Protein AF-A0A535UY05-F1 (afdb_monomer)

pLDDT: mean 81.4, std 11.69, range [44.41, 94.12]

Mean predicted aligned error: 7.28 Å

Secondary structure (DSSP, 8-state):
-GGGS---TT-EEEEEE-SSSSSEEEEEE---TTPEEEEETTEEEEEE-HHHHHHHTTEEEEEEEETTEEEEEEEEPPP---

Nearest PDB structures (foldseek):
  1r94-assembly1_A  TM=5.203E-01  e=2.891E-03  Escherichia coli
  1s98-assembly1_A  TM=4.866E-01  e=2.406E-03  Escherichia coli
  2d2a-assembly2_A  TM=6.205E-01  e=2.314E-02  Escherichia coli
  1x0g-assembly1_D  TM=5.518E-01  e=1.508E-02  Thermosynechococcus vestitus BP-1
  6phf-assembly1_G  TM=1.937E-01  e=7.734E+00  Plasmodium falciparum

Sequence (82 aa):
MLEALDKPDGAVLRLEPDREATGIALLVGEPQVSDEVVERDGADVLHVADSVSRKLDGAVIDVIDSSSGPRLQVRRKASRED

Foldseek 3Di:
DQVPDDAPPQWAFEWDQDPVDRHIDTDTGHADPQWDFDDDPRDGRYTYHNVRCVVLPQWDWDWDQDPVGIDIDIGHPDPPPD

Ra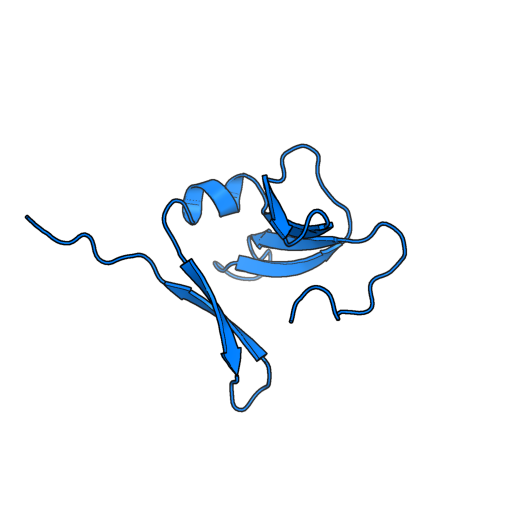dius of gyration: 13.67 Å; Cα contacts (8 Å, |Δi|>4): 121; chains: 1; bounding box: 31×26×48 Å

Structure (mmCIF, N/CA/C/O backbone):
data_AF-A0A535UY05-F1
#
_entry.id   AF-A0A535UY05-F1
#
loop_
_atom_site.group_PDB
_atom_site.id
_atom_site.type_symbol
_atom_site.label_atom_id
_atom_site.label_alt_id
_atom_site.label_comp_id
_atom_site.label_asym_id
_atom_site.label_entity_id
_atom_site.label_seq_id
_atom_site.pdbx_PDB_ins_code
_atom_site.Cartn_x
_atom_site.Cartn_y
_atom_site.Cartn_z
_atom_site.occupancy
_atom_site.B_iso_or_equiv
_atom_site.auth_seq_id
_atom_site.auth_comp_id
_atom_site.au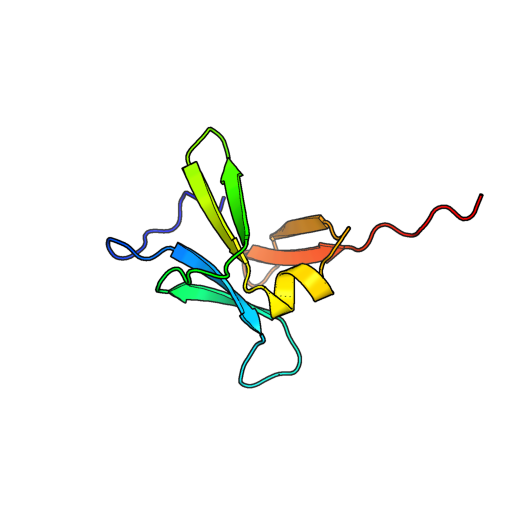th_asym_id
_atom_site.auth_atom_id
_atom_site.pdbx_PDB_model_num
ATOM 1 N N . MET A 1 1 ? -2.191 -14.349 3.544 1.00 57.09 1 MET A N 1
ATOM 2 C CA . MET A 1 1 ? -2.187 -13.465 2.358 1.00 57.09 1 MET A CA 1
ATOM 3 C C . MET A 1 1 ? -2.884 -12.174 2.776 1.00 57.09 1 MET A C 1
ATOM 5 O O . MET A 1 1 ? -4.047 -12.281 3.103 1.00 57.09 1 MET A O 1
ATOM 9 N N . LEU A 1 2 ? -2.140 -11.065 2.939 1.00 58.22 2 LEU A N 1
ATOM 10 C CA . LEU A 1 2 ? -2.468 -9.711 3.483 1.00 58.22 2 LEU A CA 1
ATOM 11 C C . LEU A 1 2 ? -3.439 -9.568 4.688 1.00 58.22 2 LEU A C 1
ATOM 13 O O . LEU A 1 2 ? -3.099 -8.922 5.682 1.00 58.22 2 LEU A O 1
ATOM 17 N N . GLU A 1 3 ? -4.604 -10.202 4.645 1.00 58.91 3 GLU A N 1
ATOM 18 C CA . GLU A 1 3 ? -5.598 -10.319 5.723 1.00 58.91 3 GLU A CA 1
ATOM 19 C C . GLU A 1 3 ? -5.002 -10.943 6.998 1.00 58.91 3 GLU A C 1
ATOM 21 O O . GLU A 1 3 ? -5.307 -10.516 8.101 1.00 58.91 3 GLU A O 1
ATOM 26 N N . ALA A 1 4 ? -4.074 -11.894 6.846 1.00 58.56 4 ALA A N 1
ATOM 27 C CA . ALA A 1 4 ? -3.455 -12.634 7.955 1.00 58.56 4 ALA A CA 1
ATOM 28 C C . ALA A 1 4 ? -2.333 -11.880 8.703 1.00 58.56 4 ALA A C 1
ATOM 30 O O . ALA A 1 4 ? -1.646 -12.477 9.530 1.00 58.56 4 ALA A O 1
ATOM 31 N N . LEU A 1 5 ? -2.078 -10.610 8.369 1.00 66.25 5 LEU A N 1
ATOM 32 C CA . LEU A 1 5 ? -1.133 -9.790 9.126 1.00 66.25 5 LEU A CA 1
ATOM 33 C C . LEU A 1 5 ? -1.810 -9.302 10.403 1.00 66.25 5 LEU A C 1
ATOM 35 O O . LEU A 1 5 ? -2.844 -8.636 10.312 1.00 66.25 5 LEU A O 1
ATOM 39 N N . ASP A 1 6 ? -1.194 -9.608 11.542 1.00 68.56 6 ASP A N 1
ATOM 40 C CA . ASP A 1 6 ? -1.566 -9.062 12.844 1.00 68.56 6 ASP A CA 1
ATOM 41 C C . ASP A 1 6 ? -1.262 -7.557 12.827 1.00 68.56 6 ASP A C 1
ATOM 43 O O . ASP A 1 6 ? -0.117 -7.142 12.611 1.00 68.56 6 ASP A O 1
ATOM 47 N N . LYS A 1 7 ? -2.305 -6.734 12.928 1.00 74.88 7 LYS A N 1
ATOM 48 C CA . LYS A 1 7 ? -2.227 -5.271 12.831 1.00 74.88 7 LYS A CA 1
ATOM 49 C C . LYS A 1 7 ? -2.773 -4.681 14.130 1.00 74.88 7 LYS A C 1
ATOM 51 O O . LYS A 1 7 ? -3.721 -5.240 14.675 1.00 74.88 7 LYS A O 1
ATOM 56 N N . PRO A 1 8 ? -2.214 -3.562 14.622 1.00 82.44 8 PRO A N 1
ATOM 57 C CA . PRO A 1 8 ? -2.838 -2.814 15.707 1.00 82.44 8 PRO A CA 1
ATOM 58 C C . PRO A 1 8 ? -4.296 -2.466 15.380 1.00 82.44 8 PRO A C 1
ATOM 60 O O . PRO A 1 8 ? -4.629 -2.253 14.212 1.00 82.44 8 PRO A O 1
ATOM 63 N N . ASP A 1 9 ? -5.148 -2.364 16.400 1.00 82.12 9 ASP A N 1
ATOM 64 C CA . ASP A 1 9 ? -6.554 -1.994 16.212 1.00 82.12 9 ASP A CA 1
ATOM 65 C C . ASP A 1 9 ? -6.681 -0.666 15.450 1.00 82.12 9 ASP A C 1
ATOM 67 O O . ASP A 1 9 ? -6.061 0.339 15.803 1.00 82.12 9 ASP A O 1
ATOM 71 N N . GLY A 1 10 ? -7.486 -0.673 14.385 1.00 83.25 10 GLY A N 1
ATOM 72 C CA . GLY A 1 10 ? -7.689 0.486 13.511 1.00 83.25 10 GLY A CA 1
ATOM 73 C C . GLY A 1 10 ? -6.565 0.747 12.501 1.00 83.25 10 GLY A C 1
ATOM 74 O O . GLY A 1 10 ? -6.699 1.657 11.684 1.00 83.25 10 GLY A O 1
ATOM 75 N N . ALA A 1 11 ? -5.484 -0.040 12.512 1.00 88.75 11 ALA A N 1
ATOM 76 C CA . ALA A 1 11 ? -4.439 0.045 11.501 1.00 88.75 11 ALA A CA 1
ATOM 77 C C . ALA A 1 11 ? -4.791 -0.780 10.257 1.00 88.75 11 ALA A C 1
ATOM 79 O O . ALA A 1 11 ? -5.292 -1.904 10.329 1.00 88.75 11 ALA A O 1
ATOM 80 N N . VAL A 1 12 ? -4.445 -0.235 9.097 1.00 90.06 12 VAL A N 1
ATOM 81 C CA . VAL A 1 12 ? -4.636 -0.850 7.788 1.00 90.06 12 VAL A CA 1
ATOM 82 C C . VAL A 1 12 ? -3.293 -1.166 7.155 1.00 90.06 12 VAL A C 1
ATOM 84 O O . VAL A 1 12 ? -2.254 -0.596 7.495 1.00 90.06 12 VAL A O 1
ATOM 87 N N . LEU A 1 13 ? -3.312 -2.097 6.210 1.00 89.75 13 LEU A N 1
ATOM 88 C CA . LEU A 1 13 ? -2.187 -2.282 5.314 1.00 89.75 13 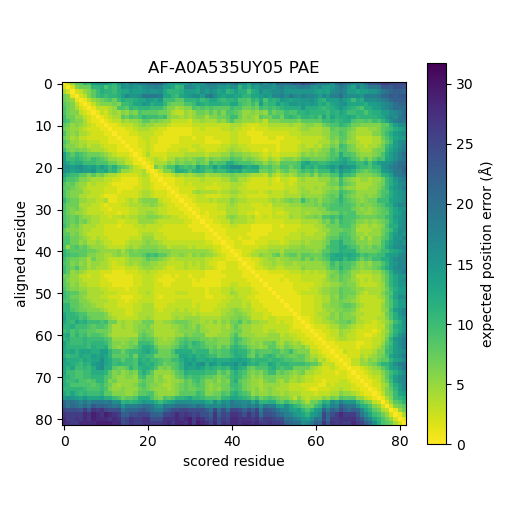LEU A CA 1
ATOM 89 C C . LEU A 1 13 ? -2.287 -1.235 4.204 1.00 89.75 13 LEU A C 1
ATOM 91 O O . LEU A 1 13 ? -3.326 -1.141 3.557 1.00 89.75 13 LEU A O 1
ATOM 95 N N . ARG A 1 14 ? -1.226 -0.466 3.977 1.00 91.25 14 ARG A N 1
ATOM 96 C CA . ARG A 1 14 ? -1.234 0.674 3.065 1.00 91.25 14 ARG A CA 1
ATOM 97 C C . ARG A 1 14 ? -0.053 0.653 2.101 1.00 91.25 14 ARG A C 1
ATOM 99 O O . ARG A 1 14 ? 1.084 0.416 2.509 1.00 91.25 14 ARG A O 1
ATOM 106 N N . LEU A 1 15 ? -0.329 0.927 0.826 1.00 91.12 15 LEU A N 1
ATOM 107 C CA . LEU A 1 15 ? 0.673 1.285 -0.174 1.00 91.12 15 LEU A CA 1
ATOM 108 C C . LEU A 1 15 ? 0.847 2.798 -0.219 1.00 91.12 15 LEU A C 1
ATOM 110 O O . LEU A 1 15 ? -0.099 3.528 -0.511 1.00 91.12 15 LEU A O 1
ATOM 114 N N . GLU A 1 16 ? 2.070 3.265 -0.003 1.00 92.25 16 GLU A N 1
ATOM 115 C CA . GLU A 1 16 ? 2.425 4.680 -0.113 1.00 92.25 16 GLU A CA 1
ATOM 116 C C . GLU A 1 16 ? 3.783 4.864 -0.807 1.00 92.25 16 GLU A C 1
ATOM 118 O O . GLU A 1 16 ? 4.533 3.893 -0.960 1.00 92.25 16 GLU A O 1
ATOM 123 N N . PRO A 1 17 ? 4.116 6.076 -1.286 1.00 90.69 17 PRO A N 1
ATOM 124 C CA . PRO A 1 17 ? 5.447 6.346 -1.809 1.00 90.69 17 PRO A CA 1
ATOM 125 C C . PRO A 1 17 ? 6.496 6.070 -0.734 1.00 90.69 17 PRO A C 1
ATOM 127 O O . PRO A 1 17 ? 6.343 6.499 0.410 1.00 90.69 17 PRO A O 1
ATOM 130 N N . ASP A 1 18 ? 7.564 5.374 -1.111 1.00 88.38 18 ASP A N 1
ATOM 131 C CA . ASP A 1 18 ? 8.706 5.223 -0.218 1.00 88.38 18 ASP A CA 1
ATOM 132 C C . ASP A 1 18 ? 9.314 6.613 0.040 1.00 88.38 18 ASP A C 1
ATOM 134 O O . ASP A 1 18 ? 9.504 7.403 -0.887 1.00 88.38 18 ASP A O 1
ATOM 138 N N . ARG A 1 19 ? 9.555 6.950 1.310 1.00 82.38 19 ARG A N 1
ATOM 139 C CA . ARG A 1 19 ? 10.107 8.257 1.698 1.00 82.38 19 ARG A CA 1
ATOM 140 C C . ARG A 1 19 ? 11.619 8.323 1.514 1.00 82.38 19 ARG A C 1
ATOM 142 O O . ARG A 1 19 ? 12.152 9.408 1.303 1.00 82.38 19 ARG A O 1
ATOM 149 N N . GLU A 1 20 ? 12.290 7.178 1.586 1.00 80.94 20 GLU A N 1
ATOM 150 C CA . GLU A 1 20 ? 13.750 7.057 1.541 1.00 80.94 20 GLU A CA 1
ATOM 151 C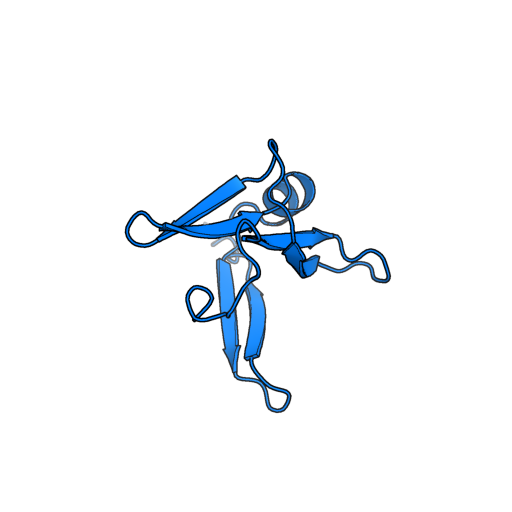 C . GLU A 1 20 ? 14.247 6.623 0.151 1.00 80.94 20 GLU A C 1
ATOM 153 O O . GLU A 1 20 ? 15.427 6.765 -0.173 1.00 80.94 20 GLU A O 1
ATOM 158 N N . ALA A 1 21 ? 13.353 6.107 -0.698 1.00 76.75 21 ALA A N 1
ATOM 159 C CA . ALA A 1 21 ? 13.670 5.650 -2.047 1.00 76.75 21 ALA A CA 1
ATOM 160 C C . ALA A 1 21 ? 12.639 6.119 -3.083 1.00 76.75 21 ALA A C 1
ATOM 162 O O . ALA A 1 21 ? 11.556 6.588 -2.769 1.00 76.75 21 ALA A O 1
ATOM 163 N N . THR A 1 22 ? 12.932 5.936 -4.371 1.00 76.06 22 THR A N 1
ATOM 164 C CA . THR A 1 22 ? 12.010 6.280 -5.475 1.00 76.06 22 THR A CA 1
ATOM 165 C C . THR A 1 22 ? 10.888 5.244 -5.692 1.00 76.06 22 THR A C 1
ATOM 167 O O . THR A 1 22 ? 10.263 5.188 -6.761 1.00 76.06 22 THR A O 1
ATOM 170 N N . GLY A 1 23 ? 10.648 4.399 -4.687 1.00 83.38 23 GLY A N 1
ATOM 171 C CA . GLY A 1 23 ? 9.799 3.214 -4.740 1.00 83.38 23 GLY A CA 1
ATOM 172 C C . GLY A 1 23 ? 8.388 3.407 -4.18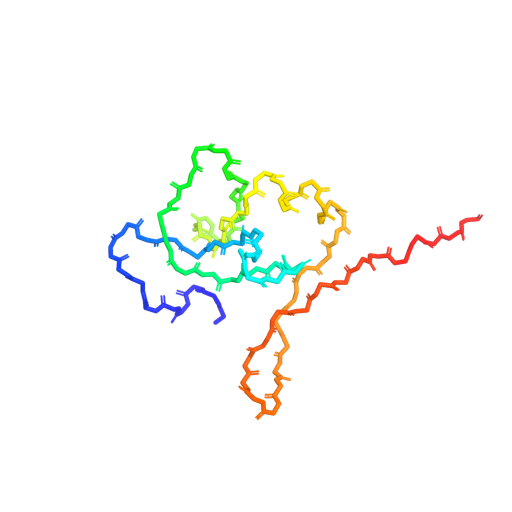4 1.00 83.38 23 GLY A C 1
ATOM 173 O O . GLY A 1 23 ? 7.908 4.518 -3.970 1.00 83.38 23 GLY A O 1
ATOM 174 N N . ILE A 1 24 ? 7.710 2.279 -3.991 1.00 87.25 24 ILE A N 1
ATOM 175 C CA . ILE A 1 24 ? 6.429 2.170 -3.290 1.00 87.25 24 ILE A CA 1
ATOM 176 C C . ILE A 1 24 ? 6.680 1.232 -2.113 1.00 87.25 24 ILE A C 1
ATOM 178 O O . ILE A 1 24 ? 7.258 0.159 -2.302 1.00 87.25 24 ILE A O 1
ATOM 182 N N . ALA A 1 25 ? 6.253 1.636 -0.926 1.00 87.19 25 ALA A N 1
ATOM 183 C CA . ALA A 1 25 ? 6.384 0.862 0.295 1.00 87.19 25 ALA A CA 1
ATOM 184 C C . ALA A 1 25 ? 5.032 0.261 0.699 1.00 87.19 25 ALA A C 1
ATOM 186 O O . ALA A 1 25 ? 3.980 0.860 0.474 1.00 87.19 25 ALA A O 1
ATOM 187 N N . LEU A 1 26 ? 5.081 -0.929 1.302 1.00 86.88 26 LEU A N 1
ATOM 188 C CA . LEU A 1 26 ? 3.946 -1.569 1.963 1.00 86.88 26 LEU A CA 1
ATOM 189 C C . LEU A 1 26 ? 4.146 -1.461 3.468 1.00 86.88 26 LEU A C 1
ATOM 191 O O . LEU A 1 26 ? 5.156 -1.937 3.988 1.00 86.88 26 LEU A O 1
ATOM 195 N N . LEU A 1 27 ? 3.189 -0.861 4.161 1.00 88.06 27 LEU A N 1
ATOM 196 C CA . LEU A 1 27 ? 3.326 -0.549 5.575 1.00 88.06 27 LEU A CA 1
ATOM 197 C C . LEU A 1 27 ? 2.000 -0.672 6.313 1.00 88.06 27 LEU A C 1
ATOM 199 O O . LEU A 1 27 ? 0.929 -0.586 5.722 1.00 88.06 27 LEU A O 1
ATOM 203 N N . VAL A 1 28 ? 2.092 -0.945 7.610 1.00 89.44 28 VAL A N 1
ATOM 204 C CA . VAL A 1 28 ? 0.942 -0.961 8.515 1.00 89.44 28 VAL A CA 1
ATOM 205 C C . VAL A 1 28 ? 0.836 0.429 9.129 1.00 89.44 28 VAL A C 1
ATOM 207 O O . VAL A 1 28 ? 1.807 0.911 9.713 1.00 89.44 28 VAL A O 1
ATOM 210 N N . GLY A 1 29 ? -0.310 1.083 8.975 1.00 88.75 29 GLY A N 1
ATOM 211 C CA . GLY A 1 29 ? -0.500 2.463 9.413 1.00 88.75 29 GLY A CA 1
ATOM 212 C C . GLY A 1 29 ? -1.965 2.876 9.454 1.00 88.75 29 GLY A C 1
ATOM 213 O O . GLY A 1 29 ? -2.857 2.042 9.343 1.00 88.75 29 GLY A O 1
ATOM 214 N N . GLU A 1 30 ? -2.213 4.168 9.633 1.00 91.00 30 GLU A N 1
ATOM 215 C CA . GLU A 1 30 ? -3.573 4.709 9.665 1.00 91.00 30 GLU A CA 1
ATOM 216 C C . GLU A 1 30 ? -4.157 4.842 8.246 1.00 91.00 30 GLU A C 1
ATOM 218 O O . GLU A 1 30 ? -3.427 5.217 7.317 1.00 91.00 30 GLU A O 1
ATOM 223 N N . PRO A 1 31 ? -5.462 4.572 8.059 1.00 91.69 31 PRO A N 1
ATOM 224 C CA . PRO A 1 31 ? -6.136 4.835 6.794 1.00 91.69 31 PRO A CA 1
ATOM 225 C C . PRO A 1 31 ? -6.214 6.343 6.535 1.00 91.69 31 PRO A C 1
ATOM 227 O O . PRO A 1 31 ? -6.423 7.137 7.454 1.00 91.69 31 PRO A O 1
ATOM 230 N N . GLN A 1 32 ? -6.098 6.756 5.274 1.00 93.62 32 GLN A N 1
ATOM 231 C CA . GLN A 1 32 ? -6.311 8.147 4.871 1.00 93.62 32 GLN A CA 1
ATOM 232 C C . GLN A 1 32 ? -7.579 8.284 4.030 1.00 93.62 32 GLN A C 1
ATOM 234 O O . GLN A 1 32 ? -7.919 7.409 3.243 1.00 93.62 32 GLN A O 1
ATOM 239 N N . VAL A 1 33 ? -8.271 9.419 4.168 1.00 91.56 33 VAL A N 1
ATOM 240 C CA . VAL A 1 33 ? -9.553 9.686 3.483 1.00 91.56 33 VAL A CA 1
ATOM 241 C C . VAL A 1 33 ? -9.456 9.631 1.954 1.00 91.56 33 VAL A C 1
ATOM 243 O O . VAL A 1 33 ? -10.442 9.366 1.278 1.00 91.56 33 VAL A O 1
ATOM 246 N N . SER A 1 34 ? -8.271 9.905 1.410 1.00 93.31 34 SER A N 1
ATOM 247 C CA . SER A 1 34 ? -7.986 9.865 -0.023 1.00 93.31 34 SER A CA 1
ATOM 248 C C . SER A 1 34 ? -7.428 8.522 -0.488 1.00 93.31 34 SER A C 1
ATOM 250 O O . SER A 1 34 ? -6.962 8.433 -1.619 1.00 93.31 34 SER A O 1
ATOM 252 N N . ASP A 1 35 ? -7.366 7.516 0.383 1.00 94.06 35 ASP A N 1
ATOM 253 C CA . ASP A 1 35 ? -6.899 6.200 -0.027 1.00 94.06 35 ASP A CA 1
ATOM 254 C C . ASP A 1 35 ? -7.966 5.507 -0.868 1.00 94.06 35 ASP A C 1
ATOM 256 O O . ASP A 1 35 ? -9.156 5.527 -0.555 1.00 94.06 35 ASP A O 1
ATOM 260 N N . GLU A 1 36 ? -7.517 4.848 -1.925 1.00 92.69 36 GLU A N 1
ATOM 261 C CA . GLU A 1 36 ? -8.330 3.874 -2.629 1.00 92.69 36 GLU A CA 1
ATOM 262 C C . GLU A 1 36 ? -8.338 2.573 -1.824 1.00 92.69 36 GLU A C 1
ATOM 264 O O . GLU A 1 36 ? -7.279 2.059 -1.448 1.00 92.69 36 GLU A O 1
ATOM 269 N N . VAL A 1 37 ? -9.533 2.064 -1.528 1.00 92.00 37 VAL A N 1
ATOM 270 C CA . VAL A 1 37 ? -9.717 0.863 -0.710 1.00 92.00 37 VAL A CA 1
ATOM 271 C C . VAL A 1 37 ? -9.911 -0.337 -1.624 1.00 92.00 37 VAL A C 1
ATOM 273 O O . VAL A 1 37 ? -10.828 -0.382 -2.442 1.00 92.00 37 VAL A O 1
ATOM 276 N N . VAL A 1 38 ? -9.027 -1.318 -1.479 1.00 87.31 38 VAL A N 1
ATOM 277 C CA . VAL A 1 38 ? -9.179 -2.635 -2.084 1.00 87.31 38 VAL A CA 1
ATOM 278 C C . VAL A 1 38 ? -9.867 -3.530 -1.068 1.00 87.31 38 VAL A C 1
ATOM 280 O O . VAL A 1 38 ? -9.321 -3.814 0.002 1.00 87.31 38 VAL A O 1
ATOM 283 N N . GLU A 1 39 ? -11.051 -4.000 -1.441 1.00 89.00 39 GLU A N 1
ATOM 284 C CA . GLU A 1 39 ? -11.852 -4.925 -0.650 1.00 89.00 39 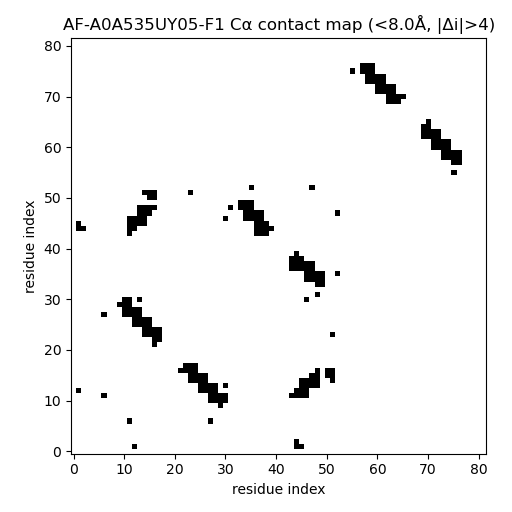GLU A CA 1
ATOM 285 C C . GLU A 1 39 ? -11.734 -6.353 -1.189 1.00 89.00 39 GLU A C 1
ATOM 287 O O . GLU A 1 39 ? -11.623 -6.589 -2.399 1.00 89.00 39 GLU A O 1
ATOM 292 N N . ARG A 1 40 ? -11.811 -7.331 -0.288 1.00 79.56 40 ARG A N 1
ATOM 293 C CA . ARG A 1 40 ? -11.948 -8.745 -0.633 1.00 79.56 40 ARG A CA 1
ATOM 294 C C . ARG A 1 40 ? -12.901 -9.416 0.335 1.00 79.56 40 ARG A C 1
ATOM 296 O O . ARG A 1 40 ? -12.779 -9.246 1.540 1.00 79.56 40 ARG A O 1
ATOM 303 N N . ASP A 1 41 ? -13.876 -10.140 -0.209 1.00 85.38 41 ASP A N 1
ATOM 304 C CA . ASP A 1 41 ? -14.930 -10.802 0.570 1.00 85.38 41 ASP A CA 1
ATOM 305 C C . ASP A 1 41 ? -15.655 -9.850 1.552 1.00 85.38 41 ASP A C 1
ATOM 307 O O . ASP A 1 41 ? -16.118 -10.257 2.615 1.00 85.38 41 ASP A O 1
ATOM 311 N N . GLY A 1 42 ? -15.762 -8.566 1.176 1.00 83.44 42 GLY A N 1
ATOM 312 C CA . GLY A 1 42 ? -16.393 -7.511 1.976 1.00 83.44 42 GLY A CA 1
ATOM 313 C C . GLY A 1 42 ? -15.534 -6.958 3.119 1.00 83.44 42 GLY A C 1
ATOM 314 O O . GLY A 1 42 ? -16.069 -6.258 3.975 1.00 83.44 42 GLY A O 1
ATOM 315 N N . ALA A 1 43 ? -14.238 -7.280 3.158 1.00 82.69 43 ALA A N 1
ATOM 316 C CA . ALA A 1 43 ? -13.283 -6.746 4.122 1.00 82.69 43 ALA A CA 1
ATOM 317 C C . ALA A 1 43 ? -12.218 -5.874 3.444 1.00 82.69 43 ALA A C 1
ATOM 319 O O . ALA A 1 43 ? -11.706 -6.224 2.376 1.00 82.69 43 ALA A O 1
ATOM 320 N N . ASP A 1 44 ? -11.836 -4.783 4.106 1.00 86.81 44 ASP A N 1
ATOM 321 C CA . ASP A 1 44 ? -10.742 -3.907 3.684 1.00 86.81 44 ASP A CA 1
ATOM 322 C C . ASP A 1 44 ? -9.412 -4.656 3.820 1.00 86.81 44 ASP A C 1
ATOM 324 O O . ASP A 1 44 ? -8.955 -4.970 4.924 1.00 86.81 44 ASP A O 1
ATOM 328 N N . VAL A 1 45 ? -8.774 -4.964 2.690 1.00 85.69 45 VAL A N 1
ATOM 329 C CA . VAL A 1 45 ? -7.521 -5.737 2.681 1.00 85.69 45 VAL A CA 1
ATOM 330 C C . VAL A 1 45 ? -6.296 -4.880 2.419 1.00 85.69 45 VAL A C 1
ATOM 332 O O . VAL A 1 45 ? -5.199 -5.223 2.873 1.00 85.69 45 VAL A O 1
ATOM 335 N N . LEU A 1 46 ? -6.460 -3.778 1.685 1.00 88.12 46 LEU A N 1
ATOM 336 C CA . LEU A 1 46 ? -5.368 -2.886 1.328 1.00 88.12 46 LEU A CA 1
ATOM 337 C C . LEU A 1 46 ? -5.882 -1.480 1.021 1.00 88.12 46 LEU A C 1
ATOM 339 O O . LEU A 1 46 ? -6.788 -1.303 0.217 1.00 88.12 46 LEU A O 1
ATOM 343 N N . HIS A 1 47 ? -5.227 -0.485 1.600 1.00 93.06 47 HIS A N 1
ATOM 344 C CA . HIS A 1 47 ? -5.384 0.916 1.244 1.00 93.06 47 HIS A CA 1
ATOM 345 C C . HIS A 1 47 ? -4.262 1.326 0.293 1.00 93.06 47 HIS A C 1
ATOM 347 O O . HIS A 1 47 ? -3.111 0.910 0.446 1.00 93.06 47 HIS A O 1
ATOM 353 N N . VAL A 1 48 ? -4.567 2.160 -0.690 1.00 91.62 48 VAL A N 1
ATOM 354 C CA . VAL A 1 48 ? -3.590 2.653 -1.660 1.00 91.62 48 VAL A CA 1
ATOM 355 C C . VAL A 1 48 ? -3.651 4.169 -1.675 1.00 91.62 48 VAL A C 1
ATOM 357 O O . VAL A 1 48 ? -4.680 4.744 -2.010 1.00 91.62 48 VAL A O 1
ATOM 360 N N . ALA A 1 49 ? -2.542 4.824 -1.333 1.00 94.12 49 ALA A N 1
ATOM 361 C CA . ALA A 1 49 ? -2.444 6.276 -1.414 1.00 94.12 49 ALA A CA 1
ATOM 362 C C . ALA A 1 49 ? -2.808 6.765 -2.827 1.00 94.12 49 ALA A C 1
ATOM 364 O O . ALA A 1 49 ? -2.307 6.205 -3.801 1.00 94.12 49 ALA A O 1
ATOM 365 N N . ASP A 1 50 ? -3.591 7.843 -2.949 1.00 93.31 50 ASP A N 1
ATOM 366 C CA . ASP A 1 50 ? -4.025 8.410 -4.247 1.00 93.31 50 ASP A CA 1
ATOM 367 C C . ASP A 1 50 ? -2.860 8.634 -5.235 1.00 93.31 50 ASP A C 1
ATOM 369 O O . ASP A 1 50 ? -2.957 8.372 -6.433 1.00 93.31 50 ASP A O 1
ATOM 373 N N . SER A 1 51 ? -1.697 9.063 -4.737 1.00 91.38 51 SER A N 1
ATOM 374 C CA . SER A 1 51 ? -0.503 9.246 -5.572 1.00 91.38 51 SER A CA 1
ATOM 375 C C . SER A 1 51 ? 0.047 7.930 -6.137 1.00 91.38 51 SER A C 1
ATOM 377 O O . SER A 1 51 ? 0.591 7.902 -7.245 1.00 91.38 51 SER A O 1
ATOM 379 N N . VAL A 1 52 ? -0.098 6.832 -5.393 1.00 91.06 52 VAL A N 1
ATOM 380 C CA . VAL A 1 52 ? 0.300 5.487 -5.809 1.00 91.06 52 VAL A CA 1
ATOM 381 C C . VAL A 1 52 ? -0.752 4.877 -6.722 1.00 91.06 52 VAL A C 1
ATOM 383 O O . VAL A 1 52 ? -0.365 4.320 -7.748 1.00 91.06 52 VAL A O 1
ATOM 386 N N . SER A 1 53 ? -2.046 5.017 -6.418 1.00 90.00 53 SER A N 1
ATOM 387 C CA . SER A 1 53 ? -3.115 4.454 -7.252 1.00 90.00 53 SER A CA 1
ATOM 388 C C . SER A 1 53 ? -3.051 5.010 -8.672 1.00 90.00 53 SER A C 1
ATOM 390 O O . SER A 1 53 ? -2.962 4.244 -9.627 1.00 90.00 53 SER A O 1
ATOM 392 N N . ARG A 1 54 ? -2.886 6.330 -8.829 1.00 89.19 54 ARG A N 1
ATOM 393 C CA . ARG A 1 54 ? -2.671 6.969 -10.142 1.00 89.19 54 ARG A CA 1
ATOM 394 C C . ARG A 1 54 ? -1.445 6.434 -10.881 1.00 89.19 54 ARG A C 1
ATOM 396 O O . ARG A 1 54 ? -1.457 6.305 -12.101 1.00 89.19 54 ARG A O 1
ATOM 403 N N . LYS A 1 55 ? -0.356 6.138 -10.163 1.00 87.69 55 LYS A N 1
ATOM 404 C CA . LYS A 1 55 ? 0.883 5.600 -10.757 1.00 87.69 55 LYS A CA 1
ATOM 405 C C . LYS A 1 55 ? 0.733 4.131 -11.168 1.00 87.69 55 LYS A C 1
ATOM 407 O O . LYS A 1 55 ? 1.443 3.671 -12.074 1.00 87.69 55 LYS A O 1
ATOM 412 N N . LEU A 1 56 ? -0.140 3.403 -10.481 1.00 86.06 56 LEU A N 1
ATOM 413 C CA . LEU A 1 56 ? -0.393 1.978 -10.655 1.00 86.06 56 LEU A CA 1
ATOM 414 C C . LEU A 1 56 ? -1.680 1.675 -11.422 1.00 86.06 56 LEU A C 1
ATOM 416 O O . LEU A 1 56 ? -2.037 0.505 -11.519 1.00 86.06 56 LEU A O 1
ATOM 420 N N . ASP A 1 57 ? -2.336 2.678 -12.000 1.00 86.88 57 ASP A N 1
ATOM 421 C CA . ASP A 1 57 ? -3.554 2.462 -12.772 1.00 86.88 57 ASP A CA 1
ATOM 422 C C . ASP A 1 57 ? -3.329 1.419 -13.885 1.00 86.88 57 ASP A C 1
ATOM 424 O O . ASP A 1 57 ? -2.328 1.441 -14.613 1.00 86.88 57 ASP A O 1
ATOM 428 N N . GLY A 1 58 ? -4.225 0.432 -13.945 1.00 84.19 58 GLY A N 1
ATOM 429 C CA . GLY A 1 58 ? -4.125 -0.729 -14.836 1.00 84.19 58 GLY A CA 1
ATOM 430 C C . GLY A 1 58 ? -3.006 -1.738 -14.521 1.00 84.19 58 GLY A C 1
ATOM 431 O O . GLY A 1 58 ? -2.796 -2.678 -15.299 1.00 84.19 58 GLY A O 1
ATOM 432 N N . ALA A 1 59 ? -2.269 -1.583 -13.419 1.00 85.06 59 ALA A N 1
ATOM 433 C CA . ALA A 1 59 ? -1.286 -2.562 -12.967 1.00 85.06 59 ALA A CA 1
ATOM 434 C C . ALA A 1 59 ? -1.932 -3.694 -12.156 1.00 85.06 59 ALA A C 1
ATOM 436 O O . ALA A 1 59 ? -2.956 -3.537 -11.501 1.00 85.06 59 ALA A O 1
ATOM 437 N N . VAL A 1 60 ? -1.282 -4.853 -12.180 1.00 83.62 60 VAL A N 1
ATOM 438 C CA . VAL A 1 60 ? -1.573 -5.987 -11.307 1.00 83.62 60 VAL A CA 1
ATOM 439 C C . VAL A 1 60 ? -0.533 -5.996 -10.195 1.00 83.62 60 VAL A C 1
ATOM 441 O O . VAL A 1 60 ? 0.670 -6.012 -10.470 1.00 83.62 60 VAL A O 1
ATOM 444 N N . ILE A 1 61 ? -1.002 -5.992 -8.951 1.00 78.31 61 ILE A N 1
ATOM 445 C CA . ILE A 1 61 ? -0.167 -6.173 -7.764 1.00 78.31 61 ILE A CA 1
ATOM 446 C C . ILE A 1 61 ? -0.314 -7.624 -7.325 1.00 78.31 61 ILE A C 1
ATOM 448 O O . ILE A 1 61 ? -1.426 -8.120 -7.164 1.00 78.31 61 ILE A O 1
ATOM 452 N N . ASP A 1 62 ? 0.814 -8.297 -7.156 1.00 80.44 62 ASP A N 1
ATOM 453 C CA . ASP A 1 62 ? 0.882 -9.702 -6.779 1.00 80.44 62 ASP A CA 1
ATOM 454 C C . ASP A 1 62 ? 1.821 -9.882 -5.585 1.00 80.44 62 ASP A C 1
ATOM 456 O O . ASP A 1 62 ? 2.741 -9.084 -5.383 1.00 80.44 62 ASP A O 1
ATOM 460 N N . VAL A 1 63 ? 1.611 -10.939 -4.807 1.00 75.06 63 VAL A N 1
ATOM 461 C CA . VAL A 1 63 ? 2.540 -11.345 -3.750 1.00 75.06 63 VAL A CA 1
ATOM 462 C C . VA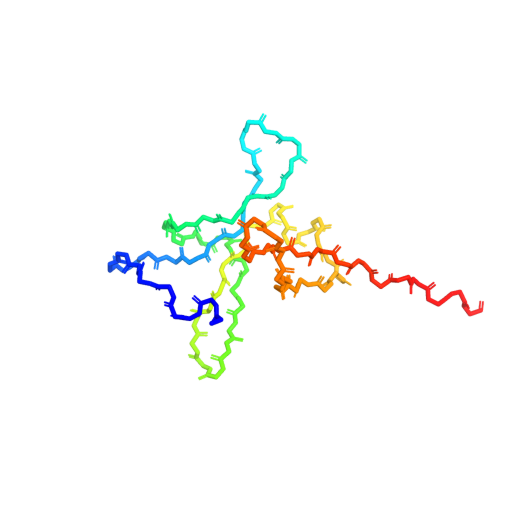L A 1 63 ? 3.327 -12.535 -4.273 1.00 75.06 63 VAL A C 1
ATOM 464 O O . VAL A 1 63 ? 2.758 -13.587 -4.548 1.00 75.06 63 VAL A O 1
ATOM 467 N N . ILE A 1 64 ? 4.641 -12.378 -4.390 1.00 79.44 64 ILE A N 1
ATOM 468 C CA . ILE A 1 64 ? 5.542 -13.457 -4.785 1.00 79.44 64 ILE A CA 1
ATOM 469 C C . ILE A 1 64 ? 6.377 -13.906 -3.591 1.00 79.44 64 ILE A C 1
ATOM 471 O O . ILE A 1 64 ? 6.865 -13.084 -2.811 1.00 79.44 64 ILE A O 1
ATOM 475 N N . ASP A 1 65 ? 6.598 -15.209 -3.476 1.00 79.25 65 ASP A N 1
ATOM 476 C CA . ASP A 1 65 ? 7.584 -15.737 -2.543 1.00 79.25 65 ASP A CA 1
ATOM 477 C C . ASP A 1 65 ? 8.990 -15.472 -3.092 1.00 79.25 65 ASP A C 1
ATOM 479 O O . ASP A 1 65 ? 9.316 -15.812 -4.231 1.00 79.25 65 ASP A O 1
ATOM 483 N N . SER A 1 66 ? 9.840 -14.842 -2.283 1.00 82.25 66 SER A N 1
ATOM 484 C CA . SER A 1 66 ? 11.262 -14.668 -2.584 1.00 82.25 66 SER A CA 1
ATOM 485 C C . SER A 1 66 ? 12.113 -15.389 -1.544 1.00 82.25 66 SER A C 1
ATOM 487 O O . SER A 1 66 ? 11.662 -15.662 -0.433 1.00 82.25 66 SER A O 1
ATOM 489 N N . SER A 1 67 ? 13.385 -15.634 -1.862 1.00 83.25 67 SER A N 1
ATOM 490 C CA . SER A 1 67 ? 14.352 -16.217 -0.917 1.00 83.25 67 SER A CA 1
ATOM 491 C C . SER A 1 67 ? 14.536 -15.394 0.366 1.00 83.25 67 SER A C 1
ATOM 493 O O . SER A 1 67 ? 14.993 -15.918 1.375 1.00 83.25 67 SER A O 1
ATOM 495 N N . SER 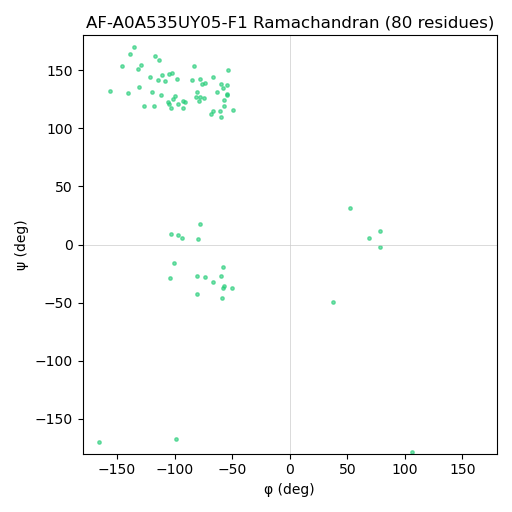A 1 68 ? 14.161 -14.113 0.336 1.00 81.94 68 SER A N 1
ATOM 496 C CA . SER A 1 68 ? 14.168 -13.200 1.485 1.00 81.94 68 SER A CA 1
ATOM 497 C C . SER A 1 68 ? 12.808 -13.059 2.186 1.00 81.94 68 SER A C 1
ATOM 499 O O . SER A 1 68 ? 12.657 -12.191 3.039 1.00 81.94 68 SER A O 1
ATOM 501 N N . GLY A 1 69 ? 11.817 -13.870 1.808 1.00 71.69 69 GLY A N 1
ATOM 502 C CA . GLY A 1 69 ? 10.429 -13.779 2.266 1.00 71.69 69 GLY A CA 1
ATOM 503 C C . GLY A 1 69 ? 9.470 -13.220 1.204 1.00 71.69 69 GLY A C 1
ATOM 504 O O . GLY A 1 69 ? 9.889 -12.937 0.077 1.00 71.69 69 GLY A O 1
ATOM 505 N N . PRO A 1 70 ? 8.178 -13.069 1.527 1.00 71.31 70 PRO A N 1
ATOM 506 C CA . PRO A 1 70 ? 7.180 -12.541 0.600 1.00 71.31 70 PRO A CA 1
ATOM 507 C C . PRO A 1 70 ? 7.524 -11.123 0.128 1.00 71.31 70 PRO A C 1
ATOM 509 O O . PRO A 1 70 ? 7.943 -10.276 0.919 1.00 71.31 70 PRO A O 1
ATOM 512 N N . ARG A 1 71 ? 7.332 -10.846 -1.163 1.00 77.00 71 ARG A N 1
ATOM 513 C CA . ARG A 1 71 ? 7.501 -9.517 -1.763 1.00 77.00 71 ARG A CA 1
ATOM 514 C C . ARG A 1 71 ? 6.307 -9.152 -2.624 1.00 77.00 71 ARG A C 1
ATOM 516 O O . ARG A 1 71 ? 5.679 -10.015 -3.226 1.00 77.00 71 ARG A O 1
ATOM 523 N N . LEU A 1 72 ? 6.043 -7.854 -2.727 1.00 75.88 72 LEU A N 1
ATOM 524 C CA . LEU A 1 72 ? 5.103 -7.343 -3.712 1.00 75.88 72 LEU A CA 1
ATOM 525 C C . LEU A 1 72 ? 5.772 -7.232 -5.077 1.00 75.88 72 LEU A C 1
ATOM 527 O O . LEU A 1 72 ? 6.847 -6.645 -5.211 1.00 75.88 72 LEU A O 1
ATOM 531 N N . GLN A 1 73 ? 5.106 -7.762 -6.092 1.00 82.38 73 GLN A N 1
ATOM 532 C CA . GLN A 1 73 ? 5.452 -7.572 -7.486 1.00 82.38 73 GLN A CA 1
ATOM 533 C C . GLN A 1 73 ? 4.375 -6.729 -8.158 1.00 82.38 73 GLN A C 1
ATOM 535 O O . GLN A 1 73 ? 3.192 -7.049 -8.102 1.00 82.38 73 GLN A O 1
ATOM 540 N N . VAL A 1 74 ? 4.798 -5.673 -8.847 1.00 81.31 74 VAL A N 1
ATOM 541 C CA . VAL A 1 74 ? 3.913 -4.850 -9.672 1.00 81.31 74 VAL A CA 1
ATOM 542 C C . VAL A 1 74 ? 4.166 -5.191 -11.134 1.00 81.31 74 VAL A C 1
ATOM 544 O O . VAL A 1 74 ? 5.285 -5.044 -11.628 1.00 81.31 74 VAL A O 1
ATOM 547 N N . ARG A 1 75 ? 3.127 -5.637 -11.841 1.00 82.44 75 ARG A N 1
ATOM 548 C CA . ARG A 1 75 ? 3.168 -5.935 -13.275 1.00 82.44 75 ARG A CA 1
ATOM 549 C C . ARG A 1 75 ? 2.191 -5.027 -13.999 1.00 82.44 75 ARG A C 1
ATOM 551 O O . ARG A 1 75 ? 0.990 -5.100 -13.771 1.00 82.44 75 ARG A O 1
ATOM 558 N N . ARG A 1 76 ? 2.678 -4.195 -14.916 1.00 79.94 76 ARG A N 1
ATOM 559 C CA . ARG A 1 76 ? 1.785 -3.542 -15.880 1.00 79.94 76 ARG A CA 1
ATOM 560 C C . ARG A 1 76 ? 1.393 -4.569 -16.933 1.00 79.94 76 ARG A C 1
ATOM 562 O O . ARG A 1 76 ? 2.249 -5.336 -17.378 1.00 79.94 76 ARG A O 1
ATOM 569 N N . LYS A 1 77 ? 0.120 -4.605 -17.338 1.00 66.25 77 LYS A N 1
ATOM 570 C CA . LYS A 1 77 ? -0.230 -5.317 -18.571 1.00 66.25 77 LYS A CA 1
ATOM 5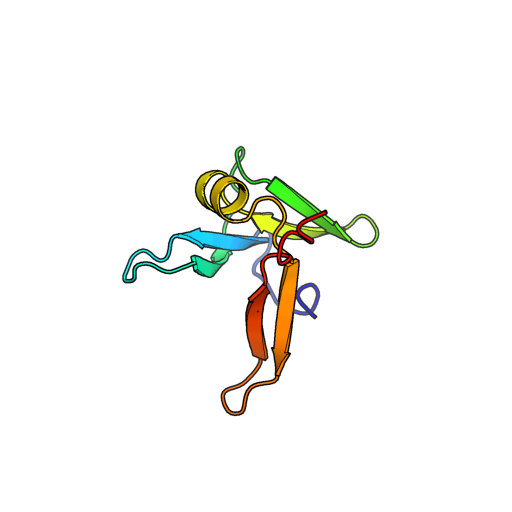71 C C . LYS A 1 77 ? 0.595 -4.689 -19.692 1.00 66.25 77 LYS A C 1
ATOM 573 O O . LYS A 1 77 ? 0.532 -3.478 -19.884 1.00 66.25 77 LYS A O 1
ATOM 578 N N . ALA A 1 78 ? 1.370 -5.498 -20.414 1.00 57.66 78 ALA A N 1
ATOM 579 C CA . ALA A 1 78 ? 1.810 -5.083 -21.734 1.00 57.66 78 ALA A CA 1
ATOM 580 C C . ALA A 1 78 ? 0.527 -4.803 -22.518 1.00 57.66 78 ALA A C 1
ATOM 582 O O . ALA A 1 78 ? -0.336 -5.682 -22.618 1.00 57.66 78 ALA A O 1
ATOM 583 N N . SER A 1 79 ? 0.355 -3.567 -22.980 1.00 52.53 79 SER A N 1
ATOM 584 C CA . SER A 1 79 ? -0.631 -3.264 -24.005 1.00 52.53 79 SER A CA 1
ATOM 585 C C . SER A 1 79 ? -0.417 -4.288 -25.116 1.00 52.53 79 SER A C 1
ATOM 587 O O . SER A 1 79 ? 0.673 -4.359 -25.681 1.00 52.53 79 SER A O 1
ATOM 589 N N . ARG A 1 80 ? -1.413 -5.147 -25.369 1.00 46.94 80 ARG A N 1
ATOM 590 C CA . ARG A 1 80 ? -1.484 -5.798 -26.675 1.00 46.94 80 ARG A CA 1
ATOM 591 C C . ARG A 1 80 ? -1.608 -4.641 -27.657 1.00 46.94 80 ARG A C 1
ATOM 593 O O . ARG A 1 80 ? -2.590 -3.909 -27.596 1.00 46.94 80 ARG A O 1
ATOM 600 N N . GLU A 1 81 ? -0.553 -4.413 -28.427 1.00 50.41 81 GLU A N 1
ATOM 601 C CA . GLU A 1 81 ? -0.663 -3.683 -29.681 1.00 50.41 81 GLU A CA 1
ATOM 602 C C . GLU A 1 81 ? -1.632 -4.499 -30.547 1.00 50.41 81 GLU A C 1
ATOM 604 O O . GLU A 1 81 ? -1.372 -5.678 -30.806 1.00 50.41 81 GLU A O 1
ATOM 609 N N . ASP A 1 82 ? -2.790 -3.908 -30.850 1.00 44.41 82 ASP A N 1
ATOM 610 C CA . ASP A 1 82 ? -3.688 -4.369 -31.915 1.00 44.41 82 ASP A CA 1
ATOM 611 C C . ASP A 1 82 ? -3.100 -4.002 -33.286 1.00 44.41 82 ASP A C 1
ATOM 613 O O . ASP A 1 82 ? -2.524 -2.892 -33.406 1.00 44.41 82 ASP A O 1
#

Solvent-accessible surface area (backbone atoms only — not comparable to full-atom values): 5232 Å² total; per-residue (Å²): 116,74,70,76,58,92,62,62,92,82,44,35,44,33,38,36,70,33,91,91,50,100,49,73,38,81,45,80,39,76,78,56,96,66,37,48,76,43,66,54,100,90,38,86,48,38,35,26,32,53,77,45,44,69,74,43,64,81,44,48,79,43,80,42,86,46,102,90,44,79,41,81,44,81,42,66,68,76,76,78,82,127